Protein AF-A0A0M3JGJ2-F1 (afdb_monomer_lite)

Radius of gyration: 15.75 Å; chains: 1; bounding box: 48×37×46 Å

Structure (mmCIF, N/CA/C/O backbone):
data_AF-A0A0M3JGJ2-F1
#
_entry.id   AF-A0A0M3JGJ2-F1
#
loop_
_atom_site.group_PDB
_atom_site.id
_atom_site.type_symbol
_atom_site.label_atom_id
_atom_site.label_alt_id
_atom_site.label_comp_id
_atom_site.label_asym_id
_atom_site.label_entity_id
_atom_site.label_seq_id
_atom_site.pdbx_PDB_ins_code
_atom_site.Cartn_x
_atom_site.Cartn_y
_atom_site.Cartn_z
_atom_site.occupancy
_atom_site.B_iso_or_equiv
_atom_site.auth_seq_id
_atom_site.auth_comp_id
_atom_site.auth_asym_id
_atom_site.auth_atom_id
_atom_site.pdbx_PDB_model_num
ATOM 1 N N . MET A 1 1 ? 1.052 0.834 28.246 1.00 41.78 1 MET A N 1
ATOM 2 C CA . MET A 1 1 ? 1.903 0.300 27.164 1.00 41.78 1 MET A CA 1
ATOM 3 C C . MET A 1 1 ? 1.326 -1.052 26.773 1.00 41.78 1 MET A C 1
ATOM 5 O O . MET A 1 1 ? 1.481 -2.005 27.521 1.00 41.78 1 MET A O 1
ATOM 9 N N . ILE A 1 2 ? 0.516 -1.115 25.714 1.00 42.62 2 ILE A N 1
ATOM 10 C CA . ILE A 1 2 ? -0.158 -2.363 25.332 1.00 42.62 2 ILE A CA 1
ATOM 11 C C . ILE A 1 2 ? 0.875 -3.241 24.618 1.00 42.62 2 ILE A C 1
ATOM 13 O O . ILE A 1 2 ? 1.040 -3.154 23.408 1.00 42.62 2 ILE A O 1
ATOM 17 N N . GLN A 1 3 ? 1.581 -4.078 25.381 1.00 48.09 3 GLN A N 1
ATOM 18 C CA . GLN A 1 3 ? 2.331 -5.229 24.871 1.00 48.09 3 GLN A CA 1
ATOM 19 C C . GLN A 1 3 ? 1.349 -6.328 24.432 1.00 48.09 3 GLN A C 1
ATOM 21 O O . GLN A 1 3 ? 1.341 -7.432 24.970 1.00 48.09 3 GLN A O 1
ATOM 26 N N . ARG A 1 4 ? 0.476 -6.043 23.460 1.00 53.34 4 ARG A N 1
ATOM 27 C CA . ARG A 1 4 ? -0.150 -7.129 22.703 1.00 53.34 4 ARG A CA 1
ATOM 28 C C . ARG A 1 4 ? 0.909 -7.610 21.729 1.00 53.34 4 ARG A C 1
ATOM 30 O O . ARG A 1 4 ? 1.132 -6.974 20.708 1.00 53.34 4 ARG A O 1
ATOM 37 N N . SER A 1 5 ? 1.616 -8.651 22.164 1.00 55.84 5 SER A N 1
ATOM 38 C CA . SER A 1 5 ? 2.420 -9.587 21.378 1.00 55.84 5 SER A CA 1
ATOM 39 C C . SER A 1 5 ? 2.305 -9.344 19.874 1.00 55.84 5 SER A C 1
ATOM 41 O O . SER A 1 5 ? 1.347 -9.791 19.239 1.00 55.84 5 SER A O 1
ATOM 43 N N . VAL A 1 6 ? 3.273 -8.609 19.322 1.00 62.50 6 VAL A N 1
ATOM 44 C CA . VAL A 1 6 ? 3.506 -8.606 17.881 1.00 62.50 6 VAL A CA 1
ATOM 45 C C . VAL A 1 6 ? 3.803 -10.056 17.528 1.00 62.50 6 VAL A C 1
ATOM 47 O O . VAL A 1 6 ? 4.789 -10.625 17.992 1.00 62.50 6 VAL A O 1
ATOM 50 N N . ASP A 1 7 ? 2.883 -10.682 16.807 1.00 68.50 7 ASP A N 1
ATOM 51 C CA . ASP A 1 7 ? 3.051 -12.043 16.328 1.00 68.50 7 ASP A CA 1
ATOM 52 C C . ASP A 1 7 ? 4.136 -12.009 15.252 1.00 68.50 7 ASP A C 1
ATOM 54 O O . ASP A 1 7 ? 3.878 -11.653 14.103 1.00 68.50 7 ASP A O 1
ATOM 58 N N . VAL A 1 8 ? 5.374 -12.305 15.655 1.00 69.62 8 VAL A N 1
ATOM 59 C CA . VAL A 1 8 ? 6.564 -12.194 14.797 1.00 69.62 8 VAL A CA 1
ATOM 60 C C . VAL A 1 8 ? 6.406 -13.044 13.534 1.00 69.62 8 VAL A C 1
ATOM 62 O O . VAL A 1 8 ? 6.897 -12.658 12.479 1.00 69.62 8 VAL A O 1
ATOM 65 N N . THR A 1 9 ? 5.627 -14.130 13.606 1.00 73.62 9 THR A N 1
ATOM 66 C CA . THR A 1 9 ? 5.323 -15.008 12.465 1.00 73.62 9 THR A CA 1
ATOM 67 C C . THR A 1 9 ? 4.440 -14.354 11.401 1.00 73.62 9 THR A C 1
ATOM 69 O O . TH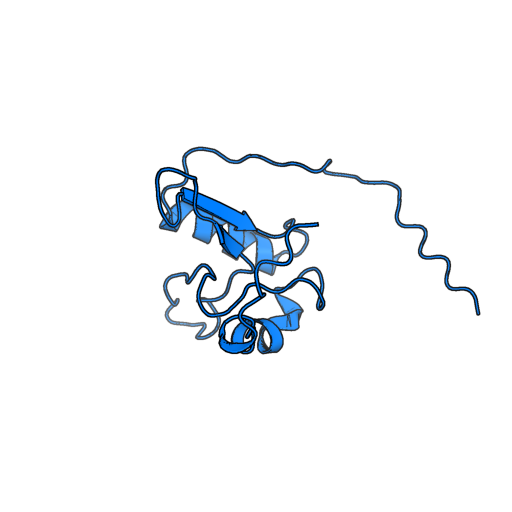R A 1 9 ? 4.322 -14.863 10.291 1.00 73.62 9 THR A O 1
ATOM 72 N N . LYS A 1 10 ? 3.811 -13.216 11.713 1.00 74.94 10 LYS A N 1
ATOM 73 C CA . LYS A 1 10 ? 3.008 -12.421 10.776 1.00 74.94 10 LYS A CA 1
ATOM 74 C C . LYS A 1 10 ? 3.734 -11.162 10.320 1.00 74.94 10 LYS A C 1
ATOM 76 O O . LYS A 1 10 ? 3.257 -10.486 9.422 1.00 74.94 10 LYS A O 1
ATOM 81 N N . CYS A 1 11 ? 4.892 -10.836 10.879 1.00 81.94 11 CYS A N 1
ATOM 82 C CA . CYS A 1 11 ? 5.610 -9.600 10.568 1.00 81.94 11 CYS A CA 1
ATOM 83 C C . CYS A 1 11 ? 6.650 -9.761 9.450 1.00 81.94 11 CYS A C 1
ATOM 85 O O . CYS A 1 11 ? 7.682 -9.095 9.471 1.00 81.94 11 CYS A O 1
ATOM 87 N N . HIS A 1 12 ? 6.377 -10.635 8.480 1.00 88.25 12 HIS A N 1
ATOM 88 C CA . HIS A 1 12 ? 7.209 -10.813 7.290 1.00 88.25 12 HIS A CA 1
ATOM 89 C C . HIS A 1 12 ? 6.844 -9.792 6.210 1.00 88.25 12 HIS A C 1
ATOM 91 O O . HIS A 1 12 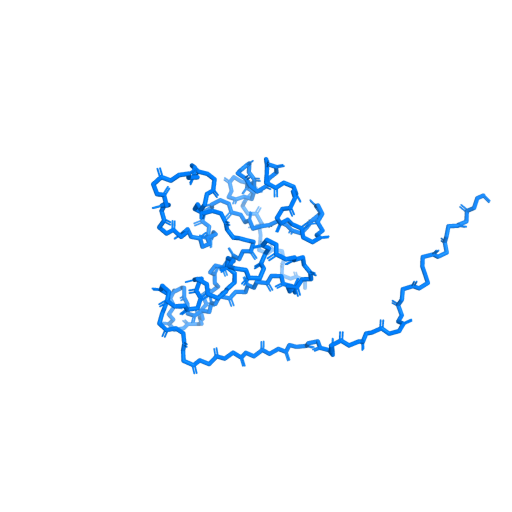? 5.676 -9.426 6.064 1.00 88.25 12 HIS A O 1
ATOM 97 N N . SER A 1 13 ? 7.853 -9.336 5.473 1.00 90.56 13 SER A N 1
ATOM 98 C CA . SER A 1 13 ? 7.750 -8.329 4.408 1.00 90.56 13 SER A CA 1
ATOM 99 C C . SER A 1 13 ? 8.642 -8.727 3.229 1.00 90.56 13 SER A C 1
ATOM 101 O O . SER A 1 13 ? 9.284 -7.877 2.612 1.00 90.56 13 SER A O 1
ATOM 103 N N . ASP A 1 14 ? 8.720 -10.022 2.935 1.00 91.50 14 ASP A N 1
ATOM 104 C CA . ASP A 1 14 ? 9.702 -10.606 2.018 1.00 91.50 14 ASP A CA 1
ATOM 105 C C . ASP A 1 14 ? 9.489 -10.072 0.596 1.00 91.50 14 ASP A C 1
ATOM 107 O O . ASP A 1 14 ? 10.432 -9.676 -0.090 1.00 91.50 14 ASP A O 1
ATOM 111 N N . VAL A 1 15 ? 8.224 -9.942 0.177 1.00 90.94 15 VAL A N 1
ATOM 112 C CA . VAL A 1 15 ? 7.876 -9.339 -1.117 1.00 90.94 15 VAL A CA 1
ATOM 113 C C . VAL A 1 15 ? 8.300 -7.875 -1.147 1.00 90.94 15 VAL A C 1
ATOM 115 O O . VAL A 1 15 ? 8.937 -7.427 -2.097 1.00 90.94 15 VAL A O 1
ATOM 118 N N . ALA A 1 16 ? 7.977 -7.117 -0.101 1.00 89.62 16 ALA A N 1
ATOM 119 C CA . ALA A 1 16 ? 8.277 -5.693 -0.045 1.00 89.62 16 ALA A CA 1
ATOM 120 C C . ALA A 1 16 ? 9.785 -5.402 -0.050 1.00 89.62 16 ALA A C 1
ATOM 122 O O . ALA A 1 16 ? 10.207 -4.423 -0.666 1.00 89.62 16 ALA A O 1
ATOM 123 N N . GLN A 1 17 ? 10.592 -6.269 0.569 1.00 91.06 17 GLN A N 1
ATOM 124 C CA . GLN A 1 17 ? 12.055 -6.179 0.571 1.00 91.06 17 GLN A CA 1
ATOM 125 C C . GLN A 1 17 ? 12.649 -6.309 -0.837 1.00 91.06 17 GLN A C 1
ATOM 127 O O . GLN A 1 17 ? 13.606 -5.608 -1.161 1.00 91.06 17 GLN A O 1
ATOM 132 N N . THR A 1 18 ? 12.052 -7.130 -1.707 1.00 90.88 18 THR A N 1
ATOM 133 C CA . THR A 1 18 ? 12.485 -7.248 -3.114 1.00 90.88 18 THR A CA 1
ATOM 134 C C . THR A 1 18 ? 12.097 -6.047 -3.987 1.00 90.88 18 THR A C 1
ATOM 136 O O . THR A 1 18 ? 12.668 -5.853 -5.057 1.00 90.88 18 THR A O 1
ATOM 139 N N . MET A 1 19 ? 11.167 -5.200 -3.531 1.00 86.69 19 MET A N 1
ATOM 140 C CA . MET A 1 19 ? 10.546 -4.122 -4.319 1.00 86.69 19 MET A CA 1
ATOM 141 C C . MET A 1 19 ? 11.092 -2.730 -3.966 1.00 86.69 19 MET A C 1
ATOM 143 O O . MET A 1 19 ? 10.356 -1.740 -3.990 1.00 86.69 19 MET A O 1
ATOM 147 N N . GLY A 1 20 ? 12.382 -2.641 -3.628 1.00 83.31 20 GLY A N 1
ATOM 148 C CA . GLY A 1 20 ? 13.023 -1.445 -3.065 1.00 83.31 20 GLY A CA 1
ATOM 149 C C . GLY A 1 20 ? 12.763 -0.139 -3.828 1.00 83.31 20 GLY A C 1
ATOM 150 O O . GLY A 1 20 ? 12.478 0.879 -3.207 1.00 83.31 20 GLY A O 1
ATOM 151 N N . GLU A 1 21 ? 12.755 -0.165 -5.164 1.00 82.88 21 GLU A N 1
ATOM 152 C CA . GLU A 1 21 ? 12.515 1.025 -6.005 1.00 82.88 21 GLU A CA 1
ATOM 153 C C . GLU A 1 21 ? 11.100 1.615 -5.870 1.00 82.88 21 GLU A C 1
ATOM 155 O O . GLU A 1 21 ? 10.855 2.781 -6.192 1.00 82.88 21 GLU A O 1
ATOM 160 N N . ARG A 1 22 ? 10.147 0.805 -5.396 1.00 83.25 22 ARG A N 1
ATOM 161 C CA . ARG A 1 22 ? 8.747 1.191 -5.190 1.00 83.25 22 ARG A CA 1
ATOM 162 C C . ARG A 1 22 ? 8.473 1.620 -3.749 1.00 83.25 22 ARG A C 1
ATOM 164 O O . ARG A 1 22 ? 7.357 2.048 -3.457 1.00 83.25 22 ARG A O 1
ATOM 171 N N . ASN A 1 23 ? 9.471 1.550 -2.867 1.00 87.62 23 ASN A N 1
ATOM 172 C CA . ASN A 1 23 ? 9.379 1.951 -1.468 1.00 87.62 23 ASN A CA 1
ATOM 173 C C . ASN A 1 23 ? 10.037 3.311 -1.258 1.00 87.62 23 ASN A C 1
ATOM 175 O O . ASN A 1 23 ? 11.161 3.554 -1.685 1.00 87.62 23 ASN A O 1
ATOM 179 N N . GLN A 1 24 ? 9.342 4.206 -0.564 1.00 84.69 24 GLN A N 1
ATOM 180 C CA . GLN A 1 24 ? 9.898 5.500 -0.191 1.00 84.69 24 GLN A CA 1
ATOM 181 C C . GLN A 1 24 ? 10.960 5.352 0.902 1.00 84.69 24 GLN A C 1
ATOM 183 O O . GLN A 1 24 ? 11.955 6.079 0.886 1.00 84.69 24 GLN A O 1
ATOM 188 N N . TYR A 1 25 ? 10.738 4.431 1.843 1.00 85.12 25 TYR A N 1
ATOM 189 C CA . TYR A 1 25 ? 11.674 4.122 2.913 1.00 85.12 25 TYR A CA 1
ATOM 190 C C . TYR A 1 25 ? 11.861 2.610 3.052 1.00 85.12 25 TYR A C 1
ATOM 192 O O . TYR A 1 25 ? 10.868 1.880 3.043 1.00 85.12 25 TYR A O 1
ATOM 200 N N . PRO A 1 26 ? 13.107 2.127 3.185 1.00 84.38 26 PRO A N 1
ATOM 201 C CA . PRO A 1 26 ? 13.397 0.697 3.291 1.00 84.38 26 PRO A CA 1
ATOM 202 C C . PRO A 1 26 ? 13.001 0.099 4.649 1.00 84.38 26 PRO A C 1
ATOM 204 O O . PRO A 1 26 ? 12.855 -1.111 4.762 1.00 84.38 26 PRO A O 1
ATOM 207 N N . ASP A 1 27 ? 12.827 0.936 5.670 1.00 85.81 27 ASP A N 1
ATOM 208 C CA . ASP A 1 27 ? 12.406 0.552 7.021 1.00 85.81 27 ASP A CA 1
ATOM 209 C C . ASP A 1 27 ? 10.878 0.443 7.171 1.00 85.81 27 ASP A C 1
ATOM 211 O O . ASP A 1 27 ? 10.385 -0.162 8.121 1.00 85.81 27 ASP A O 1
ATOM 215 N N . THR A 1 28 ? 10.121 1.012 6.230 1.00 88.94 28 THR A N 1
ATOM 216 C CA . THR A 1 28 ? 8.665 1.136 6.302 1.00 88.94 28 THR A CA 1
ATOM 217 C C . THR A 1 28 ? 8.025 0.307 5.195 1.00 88.94 28 THR A C 1
ATOM 219 O O . THR A 1 28 ? 7.701 0.805 4.112 1.00 88.94 28 THR A O 1
ATOM 222 N N . LEU A 1 29 ? 7.861 -0.985 5.472 1.00 93.00 29 LEU A N 1
ATOM 223 C CA . LEU A 1 29 ? 7.359 -1.971 4.520 1.00 93.00 29 LEU A CA 1
ATOM 224 C C . LEU A 1 29 ? 6.005 -2.542 4.968 1.00 93.00 29 LEU A C 1
ATOM 226 O O . LEU A 1 29 ? 5.781 -2.720 6.168 1.00 93.00 29 LEU A O 1
ATOM 230 N N . PRO A 1 30 ? 5.094 -2.855 4.030 1.00 93.62 30 PRO A N 1
ATOM 231 C CA . PRO A 1 30 ? 3.864 -3.557 4.356 1.00 93.62 30 PRO A CA 1
ATOM 232 C C . PRO A 1 30 ? 4.172 -5.017 4.707 1.00 93.62 30 PRO A C 1
ATOM 234 O O . PRO A 1 30 ? 5.113 -5.612 4.172 1.00 93.62 30 PRO A O 1
ATOM 237 N N . TYR A 1 31 ? 3.370 -5.616 5.587 1.00 93.88 31 TYR A N 1
ATOM 238 C CA . TYR A 1 31 ? 3.502 -7.039 5.887 1.00 93.88 31 TYR A CA 1
ATOM 239 C C . TYR A 1 31 ? 2.793 -7.891 4.838 1.00 93.88 31 TYR A C 1
ATOM 241 O O . TYR A 1 31 ? 1.738 -7.525 4.320 1.00 93.88 31 TYR A O 1
ATOM 249 N N . ASP A 1 32 ? 3.324 -9.078 4.569 1.00 92.44 32 ASP A N 1
ATOM 250 C CA . ASP A 1 32 ? 2.820 -9.950 3.511 1.00 92.44 32 ASP A CA 1
ATOM 251 C C . ASP A 1 32 ? 1.381 -10.425 3.756 1.00 92.44 32 ASP A C 1
ATOM 253 O O . ASP A 1 32 ? 0.622 -10.594 2.802 1.00 92.44 32 ASP A O 1
ATOM 257 N N . TYR A 1 33 ? 0.967 -10.576 5.020 1.00 92.44 33 TYR A N 1
ATOM 258 C CA . TYR A 1 33 ? -0.381 -11.043 5.367 1.00 92.44 33 TYR A CA 1
ATOM 259 C C . TYR A 1 33 ? -1.485 -9.995 5.163 1.00 92.44 33 TYR A C 1
ATOM 261 O O . TYR A 1 33 ? -2.645 -10.369 4.974 1.00 92.44 33 TYR A O 1
ATOM 269 N N . ASN A 1 34 ? -1.169 -8.696 5.244 1.00 93.75 34 ASN A N 1
ATOM 270 C CA . ASN A 1 34 ? -2.164 -7.622 5.145 1.00 93.75 34 ASN A CA 1
ATOM 271 C C . ASN A 1 34 ? -1.861 -6.575 4.075 1.00 93.75 34 ASN A C 1
ATOM 273 O O . ASN A 1 34 ? -2.602 -5.596 3.988 1.00 93.75 34 ASN A O 1
ATOM 277 N N . ARG A 1 35 ? -0.833 -6.760 3.247 1.00 94.88 35 ARG A N 1
ATOM 278 C CA . ARG A 1 35 ? -0.574 -5.862 2.122 1.00 94.88 35 ARG A CA 1
ATOM 279 C C . ARG A 1 35 ? -1.720 -5.854 1.114 1.00 94.88 35 ARG A C 1
ATOM 281 O O . ARG A 1 35 ? -2.427 -6.845 0.916 1.00 94.88 35 ARG A O 1
ATOM 288 N N . VAL A 1 36 ? -1.861 -4.733 0.422 1.00 95.50 36 VAL A N 1
ATOM 289 C CA . VAL A 1 36 ? -2.719 -4.637 -0.757 1.00 95.50 36 VAL A CA 1
ATOM 290 C C . VAL A 1 36 ? -2.028 -5.345 -1.924 1.00 95.50 36 VAL A C 1
ATOM 292 O O . VAL A 1 36 ? -0.829 -5.181 -2.152 1.00 95.50 36 VAL A O 1
ATOM 295 N N . ILE A 1 37 ? -2.782 -6.167 -2.652 1.00 95.31 37 ILE A N 1
ATOM 296 C CA . ILE A 1 37 ? -2.300 -6.899 -3.826 1.00 95.31 37 ILE A CA 1
ATOM 297 C C . ILE A 1 37 ? -3.108 -6.413 -5.022 1.00 95.31 37 ILE A C 1
ATOM 299 O O . ILE A 1 37 ? -4.318 -6.631 -5.065 1.00 95.31 37 ILE A O 1
ATOM 303 N N . LEU A 1 38 ? -2.440 -5.754 -5.967 1.00 94.00 38 LEU A N 1
ATOM 304 C CA . LEU A 1 38 ? -3.059 -5.293 -7.208 1.00 94.00 38 LEU A CA 1
ATOM 305 C C . LEU A 1 38 ? -3.125 -6.419 -8.237 1.00 94.00 38 LEU A C 1
ATOM 307 O O . LEU A 1 38 ? -2.367 -7.397 -8.175 1.00 94.00 38 LEU A O 1
ATOM 311 N N . ARG A 1 39 ? -4.005 -6.271 -9.226 1.00 93.25 39 ARG A N 1
ATOM 312 C CA . ARG A 1 39 ? -4.064 -7.198 -10.356 1.00 93.25 39 ARG A CA 1
ATOM 313 C C . ARG A 1 39 ? -2.763 -7.129 -11.159 1.00 93.25 39 ARG A C 1
ATOM 315 O O . ARG A 1 39 ? -2.283 -6.048 -11.499 1.00 93.25 39 ARG A O 1
ATOM 322 N N . ARG A 1 40 ? -2.198 -8.290 -11.501 1.00 93.06 40 ARG A N 1
ATOM 323 C CA . ARG A 1 40 ? -1.001 -8.354 -12.353 1.00 93.06 40 ARG A CA 1
ATOM 324 C C . ARG A 1 40 ? -1.309 -7.846 -13.760 1.00 93.06 40 ARG A C 1
ATOM 326 O O . ARG A 1 40 ? -2.340 -8.191 -14.341 1.00 93.06 40 ARG A O 1
ATOM 333 N N . LEU A 1 41 ? -0.409 -7.030 -14.291 1.00 90.81 41 LEU A N 1
ATOM 334 C CA . LEU A 1 41 ? -0.424 -6.557 -15.667 1.00 90.81 41 LEU A CA 1
ATOM 335 C C . LEU A 1 41 ? 0.330 -7.549 -16.571 1.00 90.81 41 LEU A C 1
ATOM 337 O O . LEU A 1 41 ? 1.347 -8.087 -16.138 1.00 90.81 41 LEU A O 1
ATOM 341 N N . PRO A 1 42 ? -0.094 -7.746 -17.836 1.00 85.69 42 PRO A N 1
ATOM 342 C CA . PRO A 1 42 ? 0.482 -8.755 -18.739 1.00 85.69 42 PRO A CA 1
ATOM 343 C C . PRO A 1 42 ? 1.970 -8.581 -19.100 1.00 85.69 42 PRO A C 1
ATOM 345 O O . PRO A 1 42 ? 2.519 -9.427 -19.794 1.00 85.69 42 PRO A O 1
ATOM 348 N N . ALA A 1 43 ? 2.610 -7.486 -18.681 1.00 86.19 43 ALA A N 1
ATOM 349 C CA . ALA A 1 43 ? 3.989 -7.138 -19.029 1.00 86.19 43 ALA A CA 1
ATOM 350 C C . ALA A 1 43 ? 4.900 -6.913 -17.807 1.00 86.19 43 ALA A C 1
ATOM 352 O O . ALA A 1 43 ? 6.077 -6.609 -17.976 1.00 86.19 43 ALA A O 1
ATOM 353 N N . ASP A 1 44 ? 4.371 -7.030 -16.586 1.00 86.81 44 ASP A N 1
ATOM 354 C CA . ASP A 1 44 ? 5.134 -6.782 -15.361 1.00 86.81 44 ASP A CA 1
ATOM 355 C C . ASP A 1 44 ? 4.662 -7.729 -14.251 1.00 86.81 44 ASP A C 1
ATOM 357 O O . ASP A 1 44 ? 3.603 -7.530 -13.657 1.00 86.81 44 ASP A O 1
ATOM 361 N N . GLU A 1 45 ? 5.458 -8.754 -13.939 1.00 87.12 45 GLU A N 1
ATOM 362 C CA . GLU A 1 45 ? 5.162 -9.700 -12.851 1.00 87.12 45 GLU A CA 1
ATOM 363 C C . GLU A 1 45 ? 5.130 -9.019 -11.478 1.00 87.12 45 GLU A C 1
ATOM 365 O O . GLU A 1 45 ? 4.359 -9.415 -10.602 1.00 87.12 45 GLU A O 1
ATOM 370 N N . ASN A 1 46 ? 5.897 -7.941 -11.309 1.00 88.19 46 ASN A N 1
ATOM 371 C CA . ASN A 1 46 ? 6.002 -7.193 -10.062 1.00 88.19 46 ASN A CA 1
ATOM 372 C C . ASN A 1 46 ? 4.885 -6.155 -9.910 1.00 88.19 46 ASN A C 1
ATOM 374 O O . ASN A 1 46 ? 4.710 -5.580 -8.837 1.00 88.19 46 ASN A O 1
ATOM 378 N N . SER A 1 47 ? 4.068 -5.934 -10.943 1.00 90.12 47 SER A N 1
ATOM 379 C CA . SER A 1 47 ? 2.935 -4.995 -10.940 1.00 90.12 47 SER A CA 1
ATOM 380 C C . SER A 1 47 ? 1.900 -5.274 -9.843 1.00 90.12 47 SER A C 1
ATOM 382 O O . SER A 1 47 ? 1.098 -4.415 -9.513 1.00 90.12 47 SER A O 1
ATOM 384 N N . HIS A 1 48 ? 1.899 -6.441 -9.208 1.00 92.38 48 HIS A N 1
ATOM 385 C CA . HIS A 1 48 ? 1.009 -6.685 -8.071 1.00 92.38 48 HIS A CA 1
ATOM 386 C C . HIS A 1 48 ? 1.375 -5.886 -6.802 1.00 92.38 48 HIS A C 1
ATOM 388 O O . HIS A 1 48 ? 0.596 -5.880 -5.844 1.00 92.38 48 HIS A O 1
ATOM 394 N N . TYR A 1 49 ? 2.570 -5.284 -6.752 1.00 93.50 49 TYR A N 1
ATOM 395 C CA . TYR A 1 49 ? 3.103 -4.635 -5.560 1.00 93.50 49 TYR A CA 1
ATOM 396 C C . TYR A 1 49 ? 2.806 -3.134 -5.499 1.00 93.50 49 TYR A C 1
ATOM 398 O O . TYR A 1 49 ? 3.226 -2.363 -6.364 1.00 93.50 49 TYR A O 1
ATOM 406 N N . VAL A 1 50 ? 2.201 -2.733 -4.381 1.00 93.50 50 VAL A N 1
ATOM 407 C CA . VAL A 1 50 ? 2.100 -1.356 -3.898 1.00 93.50 50 VAL A CA 1
ATOM 408 C C . VAL A 1 50 ? 2.430 -1.349 -2.402 1.00 93.50 50 VAL A C 1
ATOM 410 O O . VAL A 1 50 ? 2.033 -2.262 -1.675 1.00 93.50 50 VAL A O 1
ATOM 413 N N . ASN A 1 51 ? 3.166 -0.339 -1.926 1.00 93.50 51 ASN A N 1
ATOM 414 C CA . ASN A 1 51 ? 3.457 -0.183 -0.498 1.00 93.50 51 ASN A CA 1
ATOM 415 C C . ASN A 1 51 ? 2.217 0.365 0.228 1.00 93.50 51 ASN A C 1
ATOM 417 O O . ASN A 1 51 ? 2.082 1.570 0.464 1.00 93.50 51 ASN A O 1
ATOM 421 N N . ALA A 1 52 ? 1.284 -0.545 0.504 1.00 94.31 52 ALA A N 1
ATOM 422 C CA . ALA A 1 52 ? 0.047 -0.278 1.212 1.00 94.31 52 ALA A CA 1
ATOM 423 C C . ALA A 1 52 ? -0.426 -1.515 1.986 1.00 94.31 52 ALA A C 1
ATOM 425 O O . ALA A 1 52 ? -0.220 -2.648 1.546 1.00 94.31 52 ALA A O 1
ATOM 426 N N . SER A 1 53 ? -1.117 -1.288 3.102 1.00 95.81 53 SER A N 1
ATOM 427 C CA . SER A 1 53 ? -1.635 -2.333 3.989 1.00 95.81 53 SER A CA 1
ATOM 428 C C . SER A 1 53 ? -3.090 -2.084 4.362 1.00 95.81 53 SER A C 1
ATOM 430 O O . SER A 1 53 ? -3.509 -0.948 4.586 1.00 95.81 53 SER A O 1
ATOM 432 N N . TYR A 1 54 ? -3.854 -3.163 4.495 1.00 95.69 54 TYR A N 1
ATOM 433 C CA . TYR A 1 54 ? -5.187 -3.132 5.070 1.00 95.69 54 TYR A CA 1
ATOM 434 C C . TYR A 1 54 ? -5.128 -2.990 6.590 1.00 95.69 54 TYR A C 1
ATOM 436 O O . TYR A 1 54 ? -4.364 -3.673 7.278 1.00 95.69 54 TYR A O 1
ATOM 444 N N . VAL A 1 55 ? -6.005 -2.139 7.113 1.00 93.88 55 VAL A N 1
ATOM 445 C CA . VAL A 1 55 ? -6.197 -1.909 8.542 1.00 93.88 55 VAL A CA 1
ATOM 446 C C . VAL A 1 55 ? -7.659 -2.150 8.888 1.00 93.88 55 VAL A C 1
ATOM 448 O O . VAL A 1 55 ? -8.574 -1.678 8.208 1.00 93.88 55 VAL A O 1
ATOM 451 N N . ASN A 1 56 ? -7.882 -2.911 9.953 1.00 92.38 56 ASN A N 1
ATOM 452 C CA . ASN A 1 56 ? -9.217 -3.204 10.455 1.00 92.38 56 ASN A CA 1
ATOM 453 C C . ASN A 1 56 ? -9.765 -1.991 11.214 1.00 92.38 56 ASN A C 1
ATOM 455 O O . ASN A 1 56 ? -9.028 -1.321 11.937 1.00 92.38 56 ASN A O 1
ATOM 459 N N . SER A 1 57 ? -11.064 -1.730 11.086 1.00 91.31 57 SER A N 1
ATOM 460 C CA . SER A 1 57 ? -11.768 -0.915 12.074 1.00 91.31 57 SER A CA 1
ATOM 461 C C . SER A 1 57 ? -12.236 -1.804 13.222 1.00 91.31 57 SER A C 1
ATOM 463 O O . SER A 1 57 ? -12.109 -3.028 13.184 1.00 91.31 57 SER A O 1
ATOM 465 N N . TRP A 1 58 ? -12.832 -1.184 14.235 1.00 90.62 58 TRP A N 1
ATOM 466 C CA . TRP A 1 58 ? -13.527 -1.913 15.291 1.00 90.62 58 TRP A CA 1
ATOM 467 C C . TRP A 1 58 ? -14.670 -2.798 14.762 1.00 90.62 58 TRP A C 1
ATOM 469 O O . TRP A 1 58 ? -14.951 -3.851 15.321 1.00 90.62 58 TRP A O 1
ATOM 479 N N . LEU A 1 59 ? -15.334 -2.362 13.688 1.00 92.31 59 LEU A N 1
ATOM 480 C CA . LEU A 1 59 ? -16.566 -2.968 13.176 1.00 92.31 59 LEU A CA 1
ATOM 481 C C . LEU A 1 59 ? -16.350 -3.831 11.931 1.00 92.31 59 LEU A C 1
ATOM 483 O O . LEU A 1 59 ? -17.202 -4.651 11.601 1.00 92.31 59 LEU A O 1
ATOM 487 N N . ARG A 1 60 ? -15.256 -3.614 11.194 1.00 90.75 60 ARG A N 1
ATOM 488 C CA . ARG A 1 60 ? -15.031 -4.241 9.890 1.00 90.75 60 ARG A CA 1
ATOM 489 C C . ARG A 1 60 ? -13.555 -4.536 9.667 1.00 90.75 60 ARG A C 1
ATOM 491 O O . ARG A 1 60 ? -12.705 -3.653 9.785 1.00 90.75 60 ARG A O 1
ATOM 498 N N . GLU A 1 61 ? -13.260 -5.766 9.267 1.00 91.81 61 GLU A N 1
ATOM 499 C CA . GLU A 1 61 ? -11.933 -6.126 8.778 1.00 91.81 61 GLU A CA 1
ATOM 500 C C . GLU A 1 61 ? -11.630 -5.438 7.442 1.00 91.81 61 GLU A C 1
ATOM 502 O O . GLU A 1 61 ? -12.520 -5.258 6.607 1.00 91.81 61 GLU A O 1
ATOM 507 N N . ARG A 1 62 ? -10.364 -5.056 7.239 1.00 90.88 62 ARG A N 1
ATOM 508 C CA . ARG A 1 62 ? -9.874 -4.356 6.040 1.00 90.88 62 ARG A CA 1
ATOM 509 C C . ARG A 1 62 ? -10.685 -3.097 5.707 1.00 90.88 62 ARG A C 1
ATOM 511 O O . ARG A 1 62 ? -10.969 -2.815 4.547 1.00 90.88 62 ARG A O 1
ATOM 518 N N . ALA A 1 63 ? -11.091 -2.357 6.736 1.00 91.88 63 ALA A N 1
ATOM 519 C CA . ALA A 1 63 ? -11.908 -1.156 6.590 1.00 91.88 63 ALA A CA 1
ATOM 520 C C . ALA A 1 63 ? -11.146 0.019 5.966 1.00 91.88 63 ALA A C 1
ATOM 522 O O . ALA A 1 63 ? -11.751 0.842 5.283 1.00 91.88 63 ALA A O 1
ATOM 523 N N . TYR A 1 64 ? -9.838 0.100 6.210 1.00 94.88 64 TYR A N 1
ATOM 524 C CA . TYR A 1 64 ? -8.987 1.176 5.720 1.00 94.88 64 TYR A CA 1
ATOM 525 C C . TYR A 1 64 ? -7.782 0.616 4.979 1.00 94.88 64 TYR A C 1
ATOM 527 O O . TYR A 1 64 ? -7.341 -0.505 5.235 1.00 94.88 64 TYR A O 1
ATOM 535 N N . VAL A 1 65 ? -7.226 1.439 4.096 1.00 95.69 65 VAL A N 1
ATOM 536 C CA . VAL A 1 65 ? -5.934 1.198 3.461 1.00 95.69 65 VAL A CA 1
ATOM 537 C C . VAL A 1 65 ? -4.998 2.320 3.872 1.00 95.69 65 VAL A C 1
ATOM 539 O O . VAL A 1 65 ? -5.304 3.494 3.674 1.00 95.69 65 VAL A O 1
ATOM 542 N N . VAL A 1 66 ? -3.863 1.950 4.456 1.00 94.38 66 VAL A N 1
ATOM 543 C CA . VAL A 1 66 ? -2.763 2.872 4.743 1.00 94.38 66 VAL A CA 1
ATOM 544 C C . VAL A 1 66 ? -1.687 2.673 3.690 1.00 94.38 66 VAL A C 1
ATOM 546 O O . VAL A 1 66 ? -1.374 1.542 3.333 1.00 94.38 66 VAL A O 1
ATOM 549 N N . THR A 1 67 ? -1.138 3.762 3.168 1.00 93.00 67 THR A N 1
ATOM 550 C CA . THR A 1 67 ? -0.139 3.739 2.094 1.00 93.00 67 THR A CA 1
ATOM 551 C C . THR A 1 67 ? 0.908 4.815 2.337 1.00 93.00 67 THR A C 1
ATOM 553 O O . THR A 1 67 ? 0.633 5.826 2.988 1.00 93.00 67 THR A O 1
ATOM 556 N N . GLN A 1 68 ? 2.109 4.603 1.802 1.00 89.25 68 GLN A N 1
ATOM 557 C CA . GLN A 1 68 ? 3.185 5.594 1.825 1.00 89.25 68 GLN A CA 1
ATOM 558 C C . GLN A 1 68 ? 2.823 6.880 1.060 1.00 89.25 68 GLN A C 1
ATOM 560 O O . GLN A 1 68 ? 1.920 6.890 0.216 1.00 89.25 68 GLN A O 1
ATOM 565 N N . ALA A 1 69 ? 3.586 7.954 1.293 1.00 83.62 69 ALA A N 1
ATOM 566 C CA . ALA A 1 69 ? 3.480 9.164 0.488 1.00 83.62 69 ALA A CA 1
ATOM 567 C C . ALA A 1 69 ? 4.087 8.935 -0.905 1.00 83.62 69 ALA A C 1
ATOM 569 O O . ALA A 1 69 ? 5.200 8.444 -1.08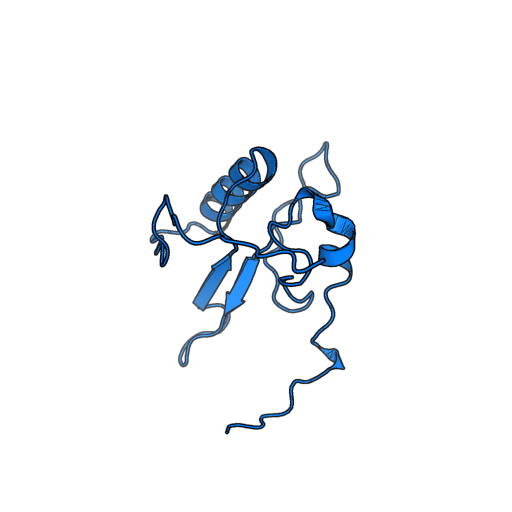1 1.00 83.62 69 ALA A O 1
ATOM 570 N N . VAL A 1 70 ? 3.350 9.317 -1.936 1.00 79.50 70 VAL A N 1
ATOM 571 C CA . VAL A 1 70 ? 3.758 9.059 -3.313 1.00 79.50 70 VAL A CA 1
ATOM 572 C C . VAL A 1 70 ? 4.727 10.145 -3.770 1.00 79.50 70 VAL A C 1
ATOM 574 O O . VAL A 1 70 ? 4.322 11.281 -4.006 1.00 79.50 70 VAL A O 1
ATOM 577 N N . ARG A 1 71 ? 6.018 9.811 -3.880 1.00 74.00 71 ARG A N 1
ATOM 578 C CA . ARG A 1 71 ? 7.062 10.756 -4.331 1.00 74.00 71 ARG A CA 1
ATOM 579 C C . ARG A 1 71 ? 7.702 10.391 -5.666 1.00 74.00 71 ARG A C 1
ATOM 581 O O . ARG A 1 71 ? 8.180 11.276 -6.369 1.00 74.00 71 ARG A O 1
ATOM 588 N N . THR A 1 72 ? 7.738 9.107 -6.013 1.00 75.69 72 THR A N 1
ATOM 589 C CA . THR A 1 72 ? 8.397 8.626 -7.234 1.00 75.69 72 THR A CA 1
ATOM 590 C C . THR A 1 72 ? 7.385 8.459 -8.368 1.00 75.69 72 THR A C 1
ATOM 592 O O . THR A 1 72 ? 6.220 8.128 -8.135 1.00 75.69 72 THR A O 1
ATOM 595 N N . LYS A 1 73 ? 7.823 8.677 -9.618 1.00 76.12 73 LYS A N 1
ATOM 596 C CA . LYS A 1 73 ? 6.965 8.494 -10.805 1.00 76.12 73 LYS A CA 1
ATOM 597 C C . LYS A 1 73 ? 6.368 7.076 -10.895 1.00 76.12 73 LYS A C 1
ATOM 599 O O . LYS A 1 7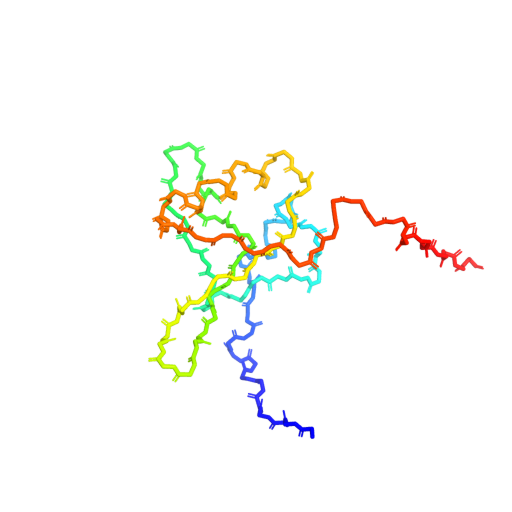3 ? 5.169 6.991 -11.149 1.00 76.12 73 LYS A O 1
ATOM 604 N N . PRO A 1 74 ? 7.123 5.983 -10.644 1.00 75.38 74 PRO A N 1
ATOM 605 C CA . PRO A 1 74 ? 6.557 4.633 -10.668 1.00 75.38 74 PRO A CA 1
ATOM 606 C C . PRO A 1 74 ? 5.489 4.412 -9.588 1.00 75.38 74 PRO A C 1
ATOM 608 O O . PRO A 1 74 ? 4.419 3.892 -9.886 1.00 75.38 74 PRO A O 1
ATOM 611 N N . ALA A 1 75 ? 5.721 4.880 -8.355 1.00 79.50 75 ALA A N 1
ATOM 612 C CA . ALA A 1 75 ? 4.757 4.720 -7.263 1.00 79.50 75 ALA A CA 1
ATOM 613 C C . ALA A 1 75 ? 3.444 5.489 -7.504 1.00 79.50 75 ALA A C 1
ATOM 615 O O . ALA A 1 75 ? 2.407 5.108 -6.968 1.00 79.50 75 ALA A O 1
ATOM 616 N N . LEU A 1 76 ? 3.469 6.552 -8.316 1.00 87.31 76 LEU A N 1
ATOM 617 C CA . LEU A 1 76 ? 2.277 7.332 -8.654 1.00 87.31 76 LEU A CA 1
ATOM 618 C C . LEU A 1 76 ? 1.295 6.570 -9.538 1.00 87.31 76 LEU A C 1
ATOM 620 O O . LEU A 1 76 ? 0.091 6.634 -9.292 1.00 87.31 76 LEU A O 1
ATOM 624 N N . ALA A 1 77 ? 1.795 5.833 -10.529 1.00 87.94 77 ALA A N 1
ATOM 625 C CA . ALA A 1 77 ? 0.947 4.986 -11.361 1.00 87.94 77 ALA A CA 1
ATOM 626 C C . ALA A 1 77 ? 0.280 3.887 -10.517 1.00 87.94 77 ALA A C 1
ATOM 628 O O . ALA A 1 77 ? -0.929 3.679 -10.608 1.00 87.94 77 ALA A O 1
ATOM 629 N N . GLU A 1 78 ? 1.054 3.255 -9.633 1.00 88.56 78 GLU A N 1
ATOM 630 C CA . GLU A 1 78 ? 0.564 2.209 -8.730 1.00 88.56 78 GLU A CA 1
ATOM 631 C C . GLU A 1 78 ? -0.463 2.724 -7.721 1.00 88.56 78 GLU A C 1
ATOM 633 O O . GLU A 1 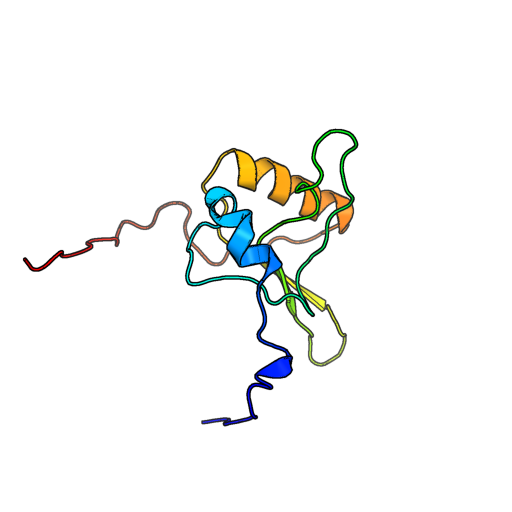78 ? -1.473 2.072 -7.462 1.00 88.56 78 GLU A O 1
ATOM 638 N N . PHE A 1 79 ? -0.259 3.933 -7.200 1.00 91.56 79 PHE A N 1
ATOM 639 C CA . PHE A 1 79 ? -1.197 4.575 -6.288 1.00 91.56 79 PHE A CA 1
ATOM 640 C C . PHE A 1 79 ? -2.563 4.833 -6.932 1.00 91.56 79 PHE A C 1
ATOM 642 O O . PHE A 1 79 ? -3.595 4.479 -6.361 1.00 91.56 79 PHE A O 1
ATOM 649 N N . TRP A 1 80 ? -2.590 5.408 -8.138 1.00 91.50 80 TRP A N 1
ATOM 650 C CA . TRP A 1 80 ? -3.851 5.645 -8.845 1.00 91.50 80 TRP A CA 1
ATOM 651 C C . TRP A 1 80 ? -4.539 4.349 -9.250 1.00 91.50 80 TRP A C 1
ATOM 653 O O . TRP A 1 80 ? -5.762 4.239 -9.155 1.00 91.50 80 TRP A O 1
ATOM 663 N N . ARG A 1 81 ? -3.757 3.344 -9.640 1.00 93.31 81 ARG A N 1
ATOM 664 C CA . ARG A 1 81 ? -4.281 2.019 -9.944 1.00 93.31 81 ARG A CA 1
ATOM 665 C C . ARG A 1 81 ? -4.912 1.361 -8.723 1.00 93.31 81 ARG A C 1
ATOM 667 O O . ARG A 1 81 ? -6.010 0.830 -8.831 1.00 93.31 81 ARG A O 1
ATOM 674 N N . MET A 1 82 ? -4.280 1.476 -7.559 1.00 94.69 82 MET A N 1
ATOM 675 C CA . MET A 1 82 ? -4.844 1.012 -6.293 1.00 94.69 82 MET A CA 1
ATOM 676 C C . MET A 1 82 ? -6.187 1.684 -5.985 1.00 94.69 82 MET A C 1
ATOM 678 O O . MET A 1 82 ? -7.139 1.001 -5.621 1.00 94.69 82 MET A O 1
ATOM 682 N N . ILE A 1 83 ? -6.292 3.005 -6.156 1.00 94.38 83 ILE A N 1
ATOM 683 C CA . ILE A 1 83 ? -7.551 3.744 -5.946 1.00 94.38 83 ILE A CA 1
ATOM 684 C C . ILE A 1 83 ? -8.653 3.218 -6.866 1.00 94.38 83 ILE A C 1
ATOM 686 O O . ILE A 1 83 ? -9.776 2.996 -6.412 1.00 94.38 83 ILE A O 1
ATOM 690 N N . TRP A 1 84 ? -8.317 3.011 -8.140 1.00 94.38 84 TRP A N 1
ATOM 691 C CA . TRP A 1 84 ? -9.248 2.515 -9.145 1.00 94.38 84 TRP A CA 1
ATOM 692 C C . TRP A 1 84 ? -9.713 1.084 -8.849 1.00 94.38 84 TRP A C 1
ATOM 694 O O . TRP A 1 84 ? -10.913 0.827 -8.806 1.00 94.38 84 TRP A O 1
ATOM 704 N N . GLU A 1 85 ? -8.782 0.158 -8.596 1.00 95.12 85 GLU A N 1
ATOM 705 C CA . GLU A 1 85 ? -9.089 -1.255 -8.331 1.00 95.12 85 GLU A CA 1
ATOM 706 C C . GLU A 1 85 ? -9.877 -1.454 -7.026 1.00 95.12 85 GLU A C 1
ATOM 708 O O . GLU A 1 85 ? -10.733 -2.334 -6.955 1.00 95.12 85 GLU A O 1
ATOM 713 N N . LEU A 1 86 ? -9.631 -0.622 -6.008 1.00 93.62 86 LEU A N 1
ATOM 714 C CA . LEU A 1 86 ? -10.346 -0.679 -4.730 1.00 93.62 86 LEU A CA 1
ATOM 715 C C . LEU A 1 86 ? -11.661 0.104 -4.718 1.00 93.62 86 LEU A C 1
ATOM 717 O O . LEU A 1 86 ? -12.378 0.059 -3.718 1.00 93.62 86 LEU A O 1
ATOM 721 N N . THR A 1 87 ? -12.002 0.816 -5.798 1.00 93.75 87 THR A N 1
ATOM 722 C CA . THR A 1 87 ? -13.183 1.697 -5.862 1.00 93.75 87 THR A CA 1
ATOM 723 C C . THR A 1 87 ? -13.227 2.696 -4.696 1.00 93.75 87 THR A C 1
ATOM 725 O O . THR A 1 87 ? -14.251 2.902 -4.042 1.00 93.75 87 THR A O 1
ATOM 728 N N . THR A 1 88 ? -12.072 3.287 -4.380 1.00 90.69 88 THR A N 1
ATOM 729 C CA . THR A 1 88 ? -11.913 4.164 -3.215 1.00 90.69 88 THR A CA 1
ATOM 730 C C . THR A 1 88 ? -12.634 5.496 -3.426 1.00 90.69 88 THR A C 1
ATOM 732 O O . THR A 1 88 ? -12.301 6.253 -4.332 1.00 90.69 88 THR A O 1
ATOM 735 N N . ASN A 1 89 ? -13.572 5.821 -2.532 1.00 88.75 89 ASN A N 1
ATOM 736 C CA . ASN A 1 89 ? -14.378 7.049 -2.613 1.00 88.75 89 ASN A CA 1
ATOM 737 C C . ASN A 1 89 ? -13.793 8.237 -1.834 1.00 88.75 89 ASN A C 1
ATOM 739 O O . ASN A 1 89 ? -14.198 9.377 -2.048 1.00 88.75 89 ASN A O 1
ATOM 743 N N . CYS A 1 90 ? -12.884 7.987 -0.890 1.00 92.12 90 CYS A N 1
ATOM 744 C CA . CYS A 1 90 ? -12.342 9.017 -0.010 1.00 92.12 90 CYS A CA 1
ATOM 745 C C . CYS A 1 90 ? -10.840 8.821 0.183 1.00 92.12 90 CYS A C 1
ATOM 747 O O . CYS A 1 90 ? -10.385 7.723 0.501 1.00 92.12 90 CYS A O 1
ATOM 749 N N . LEU A 1 91 ? -10.087 9.907 0.013 1.00 91.31 91 LEU A N 1
ATOM 750 C CA . LEU A 1 91 ? -8.651 9.974 0.251 1.00 91.31 91 LEU A CA 1
ATOM 751 C C . LEU A 1 91 ? -8.376 10.980 1.362 1.00 91.31 91 LEU A C 1
ATOM 753 O O . LEU A 1 91 ? -8.783 12.137 1.274 1.00 91.31 91 LEU A O 1
ATOM 757 N N . VAL A 1 92 ? -7.664 10.538 2.395 1.00 92.00 92 VAL A N 1
ATOM 758 C CA . VAL A 1 92 ? -7.266 11.378 3.527 1.00 92.00 92 VAL A CA 1
ATOM 759 C C . VAL A 1 92 ? -5.746 11.480 3.537 1.00 92.00 92 VAL A C 1
ATOM 761 O O . VAL A 1 92 ? -5.054 10.491 3.767 1.00 92.00 92 VAL A O 1
ATOM 764 N N . MET A 1 93 ? -5.223 12.679 3.283 1.00 89.56 93 MET A N 1
ATOM 765 C CA . MET A 1 93 ? -3.788 12.957 3.318 1.00 89.56 93 MET A CA 1
ATOM 766 C C . MET A 1 93 ? -3.427 13.627 4.645 1.00 89.56 93 MET A C 1
ATOM 768 O O . MET A 1 93 ? -3.903 14.718 4.944 1.00 89.56 93 MET A O 1
ATOM 772 N N . LEU A 1 94 ? -2.578 12.970 5.438 1.00 86.94 94 LEU A N 1
ATOM 773 C CA . LEU A 1 94 ? -2.184 13.440 6.774 1.00 86.94 94 LEU A CA 1
ATOM 774 C C . LEU A 1 94 ? -0.924 14.322 6.770 1.00 86.94 94 LEU A C 1
ATOM 776 O O . LEU A 1 94 ? -0.506 14.808 7.818 1.00 86.94 94 LEU A O 1
ATOM 780 N N . THR A 1 95 ? -0.299 14.526 5.609 1.00 80.88 95 THR A N 1
ATOM 781 C CA . THR A 1 95 ? 0.963 15.264 5.466 1.00 80.88 95 THR A CA 1
ATOM 782 C C . THR A 1 95 ? 0.803 16.456 4.535 1.00 80.88 95 THR A C 1
ATOM 784 O O . THR A 1 95 ? 0.057 16.395 3.559 1.00 80.88 95 THR A O 1
ATOM 787 N N . LYS A 1 96 ? 1.571 17.523 4.769 1.00 76.00 96 LYS A N 1
ATOM 788 C CA . LYS A 1 96 ? 1.708 18.609 3.789 1.00 76.00 96 LYS A CA 1
ATOM 789 C C . LYS A 1 96 ? 2.459 18.112 2.549 1.00 76.00 96 LYS A C 1
ATOM 791 O O . LYS A 1 96 ? 3.276 17.198 2.635 1.00 76.00 96 LYS A O 1
ATOM 796 N N . VAL A 1 97 ? 2.199 18.738 1.400 1.00 68.31 97 VAL A N 1
ATOM 797 C CA . VAL A 1 97 ? 2.895 18.435 0.131 1.00 68.31 97 VAL A CA 1
ATOM 798 C C . VAL A 1 97 ? 4.386 18.786 0.219 1.00 68.31 97 VAL A C 1
ATOM 800 O O . VAL A 1 97 ? 5.225 18.068 -0.319 1.00 68.31 97 VAL A O 1
ATOM 803 N N . PHE A 1 98 ? 4.720 19.843 0.963 1.00 59.88 98 PHE A N 1
ATOM 804 C CA . PHE A 1 98 ? 6.089 20.231 1.282 1.00 59.88 98 PHE A CA 1
ATOM 805 C C . PHE A 1 98 ? 6.286 20.239 2.793 1.00 59.88 98 PHE A C 1
ATOM 807 O O . PHE A 1 98 ? 5.530 20.883 3.523 1.00 59.88 98 PHE A O 1
ATOM 814 N N . ASP A 1 99 ? 7.320 19.534 3.238 1.00 54.25 99 ASP A N 1
ATOM 815 C CA . ASP A 1 99 ? 7.810 19.585 4.606 1.00 54.25 99 ASP A CA 1
ATOM 816 C C . ASP A 1 99 ? 9.273 20.040 4.552 1.00 54.25 99 ASP A C 1
ATOM 818 O O . ASP A 1 99 ? 10.103 19.390 3.914 1.00 54.25 99 ASP A O 1
ATOM 822 N N . PHE A 1 100 ? 9.570 21.203 5.134 1.00 50.31 100 PHE A N 1
ATOM 823 C CA . PHE A 1 100 ? 10.896 21.834 5.089 1.00 50.31 100 PHE A CA 1
ATOM 824 C C . PHE A 1 100 ? 11.885 21.193 6.081 1.00 50.31 100 PHE A C 1
ATOM 826 O O . PHE A 1 100 ? 13.065 21.537 6.082 1.00 50.31 100 PHE A O 1
ATOM 833 N N . MET A 1 101 ? 11.442 20.251 6.922 1.00 41.28 101 MET A N 1
ATOM 834 C CA . MET A 1 101 ? 12.275 19.643 7.962 1.00 41.28 101 MET A CA 1
ATOM 835 C C . MET A 1 101 ? 12.821 18.267 7.574 1.00 41.28 101 MET A C 1
ATOM 837 O O . MET A 1 101 ? 12.443 17.236 8.125 1.00 41.28 101 MET A O 1
ATOM 841 N N . ARG A 1 102 ? 13.807 18.254 6.676 1.00 46.62 102 ARG A N 1
ATOM 842 C CA . ARG A 1 102 ? 14.829 17.197 6.674 1.00 46.62 102 ARG A CA 1
ATOM 843 C C . ARG A 1 102 ? 16.215 17.808 6.713 1.00 46.62 102 ARG A C 1
ATOM 845 O O . ARG A 1 102 ? 16.950 17.799 5.733 1.00 46.62 102 ARG A O 1
ATOM 852 N N . VAL A 1 103 ? 16.577 18.316 7.885 1.00 38.53 103 VAL A N 1
ATOM 853 C CA . VAL A 1 103 ? 17.988 18.449 8.231 1.00 38.53 103 VAL A CA 1
ATOM 854 C C . VAL A 1 103 ? 18.443 17.072 8.715 1.00 38.53 103 VAL A C 1
ATOM 856 O O . VAL A 1 103 ? 18.341 16.751 9.895 1.00 38.53 103 VAL A O 1
ATOM 859 N N . SER A 1 104 ? 18.902 16.221 7.796 1.00 38.44 104 SER A N 1
ATOM 860 C CA . SER A 1 104 ? 19.777 15.112 8.181 1.00 38.44 104 SER A CA 1
ATOM 861 C C . SER A 1 104 ? 21.130 15.724 8.527 1.00 38.44 104 SER A C 1
ATOM 863 O O . SER A 1 104 ? 21.965 15.928 7.650 1.00 38.44 104 SER A O 1
ATOM 865 N N . LEU A 1 105 ? 21.322 16.076 9.800 1.00 35.41 105 LEU A N 1
ATOM 866 C CA . LEU A 1 105 ? 22.655 16.311 10.344 1.00 35.41 105 LEU A CA 1
ATOM 867 C C . LEU A 1 105 ? 23.394 14.970 10.304 1.00 35.41 105 LEU A C 1
ATOM 869 O O . LEU A 1 105 ? 23.227 14.130 11.185 1.00 35.41 105 LEU A O 1
ATOM 873 N N . PHE A 1 106 ? 24.183 14.756 9.253 1.00 36.03 106 PHE A N 1
ATOM 874 C CA . PHE A 1 106 ? 25.288 13.813 9.317 1.00 36.03 106 PHE A CA 1
ATOM 875 C C . PHE A 1 106 ? 26.337 14.442 10.234 1.00 36.03 106 PHE A C 1
ATOM 877 O O . PHE A 1 106 ? 27.043 15.364 9.834 1.00 36.03 106 PHE A O 1
ATOM 884 N N . LEU A 1 107 ? 26.383 13.996 11.487 1.00 38.25 107 LEU A N 1
ATOM 885 C CA . LEU A 1 107 ? 27.569 14.184 12.313 1.00 38.25 107 LEU A CA 1
ATOM 886 C C . LEU A 1 107 ? 28.614 13.186 11.797 1.00 38.25 107 LEU A C 1
ATOM 888 O O . LEU A 1 107 ? 28.408 11.977 11.905 1.00 38.25 107 LEU A O 1
ATOM 892 N N . SER A 1 108 ? 29.661 13.713 11.157 1.00 49.91 108 SER A N 1
ATOM 893 C CA . SER A 1 108 ? 30.915 13.009 10.860 1.00 49.91 108 SER A CA 1
ATOM 894 C C . SER A 1 108 ? 31.799 12.941 12.094 1.00 49.91 108 SER A C 1
ATOM 896 O O . SER A 1 108 ? 31.880 13.999 12.764 1.00 49.91 108 SER A O 1
#

Secondary structure (DSSP, 8-state):
-------GGG---HHHHHTGGG-S-TT----TTTEEEPPPBTTBGGGGEEEEEEE--SSSTT-EEEE----SHHHHHHHHHHHHHTT-------S-S-----------

Foldseek 3Di:
DPPPDPPVVQQAQPLQCVVVVQDPDNV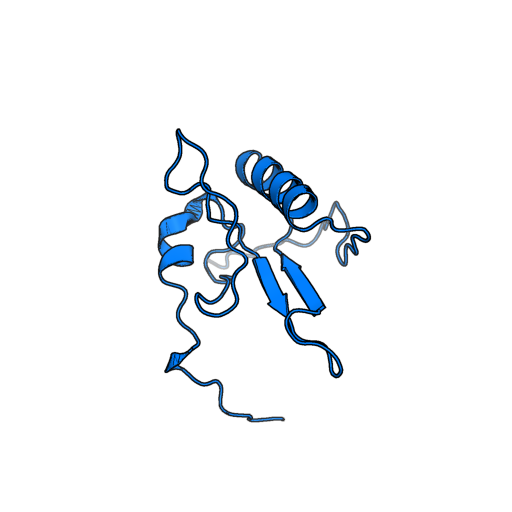QAETPVFAQFADDDPPDPNLRDFRKGFDADPVGGSPDIDHDDDDDPVNVVSVVRSCVVVVPPDDDDPDDPDDPDDPPPPDD

InterPro domains:
  IPR000242 Tyrosine-specific protein phosphatase, PTPase domain [PF00102] (21-100)
  IPR000242 Tyrosine-specific protein phosphatase, PTPase domain [PS50055] (21-108)
  IPR029021 Protein-tyrosine phosphatase-like [G3DSA:3.90.190.10] (2-105)
  IPR029021 Protein-tyrosine phosphatase-like [SSF52799] (8-102)
  IPR050348 Protein-Tyrosine Phosphatase [PTHR19134] (15-102)

pLDDT: mean 81.9, std 16.74, range [35.41, 95.81]

Sequence (108 aa):
MIQRSVDVTKCHSDVAQTMGERNQYPDTLPYDYNRVILRRLPADENSHYVNASYVNSWLRERAYVVTQAVRTKPALAEFWRMIWELTTNCLVMLTKVFDFMRVSLFLS

Organism: Anisakis simplex (NCBI:txid6269)